Protein AF-Q5XUP2-F1 (afdb_monomer)

Solvent-accessible surface area (backbone atoms only — not comparable to full-atom values): 2568 Å² total; per-residue (Å²): 100,68,67,58,53,51,56,49,40,75,77,42,79,72,72,55,71,68,57,36,46,54,51,10,61,77,55,78,48,50,49,64,56,51,51,50,54,50,49,65,74,71,108

pLDDT: mean 93.92, std 4.83, range [66.5, 96.81]

Secondary structure (DSSP, 8-state):
-HHHHHHHHHH-SS--HHHHHHHHHHTT--HHHHHHHHHHTT-

Mean predicted aligned error: 2.38 Å

Nearest PDB structures (foldseek):
  8pmc-assembly3_E  TM=1.007E+00  e=4.713E-04  Homo sapiens
  5flv-assembly1_A  TM=9.914E-01  e=5.061E-04  Mus musculus
  8r7z-assembly3_K  TM=1.004E+00  e=5.834E-04  Homo sapiens
  8pnc-assembly3_H  TM=1.010E+00  e=6.726E-04  Homo sapiens
  8t11-assembly1_A  TM=9.851E-01  e=5.533E-02  Homo sapiens

Sequence (43 aa):
QLEELENKFKTTRYLSVCERLNLALSLSLTETQVKIWFQNRRA

Organism: NCBI:txid1934733

Structure (mmCIF, N/CA/C/O backbone):
data_AF-Q5XUP2-F1
#
_entry.id   AF-Q5XUP2-F1
#
loop_
_atom_site.group_PDB
_atom_site.id
_atom_site.type_symbol
_atom_site.label_atom_id
_atom_site.label_alt_id
_atom_site.label_comp_id
_atom_site.label_asym_id
_atom_site.label_entity_id
_atom_site.label_seq_id
_atom_site.pdbx_PDB_ins_code
_atom_site.Cartn_x
_atom_site.Cartn_y
_atom_site.Cartn_z
_atom_site.occupancy
_atom_site.B_iso_or_equiv
_atom_site.auth_seq_id
_atom_site.auth_comp_id
_atom_site.auth_asym_id
_atom_site.auth_atom_id
_atom_site.pdbx_PDB_model_num
ATOM 1 N N . GLN A 1 1 ? 2.531 -7.751 9.576 1.00 66.50 1 GLN A N 1
ATOM 2 C CA . GLN A 1 1 ? 2.307 -6.483 8.839 1.00 66.50 1 GLN A CA 1
ATOM 3 C C . GLN A 1 1 ? 3.367 -6.249 7.761 1.00 66.50 1 GLN A C 1
ATOM 5 O O . GLN A 1 1 ? 3.008 -6.240 6.595 1.00 66.50 1 GLN A O 1
ATOM 10 N N . LEU A 1 2 ? 4.658 -6.111 8.101 1.00 84.31 2 LEU A N 1
ATOM 11 C CA . LEU A 1 2 ? 5.730 -5.891 7.108 1.00 84.31 2 LEU A CA 1
ATOM 12 C C . LEU A 1 2 ? 5.901 -7.039 6.099 1.00 84.31 2 LEU A C 1
ATOM 14 O O . LEU A 1 2 ? 6.066 -6.780 4.914 1.00 84.31 2 LEU A O 1
ATOM 18 N N . GLU A 1 3 ? 5.805 -8.289 6.551 1.00 91.81 3 GLU A N 1
ATOM 19 C CA . GLU A 1 3 ? 5.941 -9.460 5.674 1.00 91.81 3 GLU A CA 1
ATOM 20 C C . GLU A 1 3 ? 4.840 -9.529 4.602 1.00 91.81 3 GLU A C 1
ATOM 22 O O . GLU A 1 3 ? 5.119 -9.803 3.441 1.00 91.81 3 GLU A O 1
ATOM 27 N N . GLU A 1 4 ? 3.596 -9.193 4.955 1.00 91.06 4 GLU A N 1
ATOM 28 C CA . GLU A 1 4 ? 2.489 -9.087 3.995 1.00 91.06 4 GLU A CA 1
ATOM 29 C C . GLU A 1 4 ? 2.708 -7.962 2.974 1.00 91.06 4 GLU A C 1
ATOM 31 O O . GLU A 1 4 ? 2.456 -8.161 1.786 1.00 91.06 4 GLU A O 1
ATOM 36 N N . LEU A 1 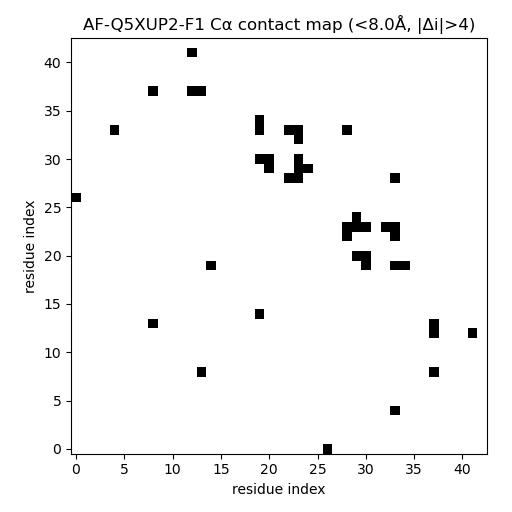5 ? 3.213 -6.798 3.408 1.00 92.19 5 LEU A N 1
ATOM 37 C CA . LEU A 1 5 ? 3.573 -5.706 2.496 1.00 92.19 5 LE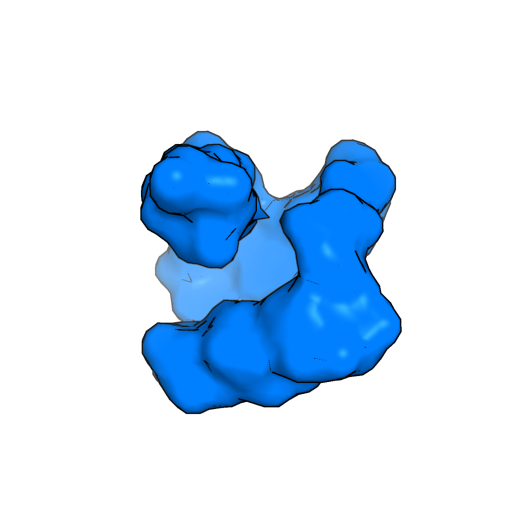U A CA 1
ATOM 38 C C . LEU A 1 5 ? 4.661 -6.152 1.514 1.00 92.19 5 LEU A C 1
ATOM 40 O O . LEU A 1 5 ? 4.537 -5.901 0.316 1.00 92.19 5 LEU A O 1
ATOM 44 N N . GLU A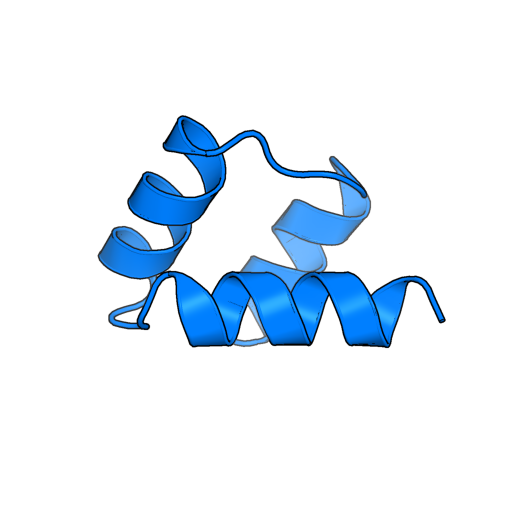 1 6 ? 5.691 -6.857 1.990 1.00 94.62 6 GLU A N 1
ATOM 45 C CA . GLU A 1 6 ? 6.744 -7.403 1.129 1.00 94.62 6 GLU A CA 1
ATOM 46 C C . GLU A 1 6 ? 6.231 -8.487 0.185 1.00 94.62 6 GLU A C 1
ATOM 48 O O . GLU A 1 6 ? 6.559 -8.465 -1.002 1.00 94.62 6 GLU A O 1
ATOM 53 N N . ASN A 1 7 ? 5.391 -9.401 0.664 1.00 94.12 7 ASN A N 1
ATOM 54 C CA . ASN A 1 7 ? 4.799 -10.443 -0.169 1.00 94.12 7 ASN A CA 1
ATOM 55 C C . ASN A 1 7 ? 3.902 -9.839 -1.255 1.00 94.12 7 ASN A C 1
ATOM 57 O O . ASN A 1 7 ? 4.021 -10.208 -2.423 1.00 94.12 7 ASN A O 1
ATOM 61 N N . LYS A 1 8 ? 3.080 -8.837 -0.919 1.00 93.81 8 LYS A N 1
ATOM 62 C CA . LYS A 1 8 ? 2.277 -8.117 -1.914 1.00 93.81 8 LYS A CA 1
ATOM 63 C C . LYS A 1 8 ? 3.156 -7.338 -2.896 1.00 93.81 8 LYS A C 1
ATOM 65 O O . LYS A 1 8 ? 2.849 -7.334 -4.087 1.00 93.81 8 LYS A O 1
ATOM 70 N N . PHE A 1 9 ? 4.252 -6.735 -2.432 1.00 94.00 9 PHE A N 1
ATOM 71 C CA . PHE A 1 9 ? 5.199 -5.998 -3.276 1.00 94.00 9 PHE A CA 1
ATOM 72 C C . PHE A 1 9 ? 5.951 -6.892 -4.271 1.00 94.00 9 PHE A C 1
ATOM 74 O O . PHE A 1 9 ? 6.190 -6.477 -5.407 1.00 94.00 9 PHE A O 1
ATOM 81 N N . LYS A 1 10 ? 6.293 -8.128 -3.877 1.00 94.69 10 LYS A N 1
ATOM 82 C CA . LYS A 1 10 ? 6.891 -9.134 -4.775 1.00 94.69 10 LYS A CA 1
ATOM 83 C C . LYS A 1 10 ? 5.968 -9.460 -5.950 1.00 94.69 10 LYS A C 1
ATOM 85 O O . LYS A 1 10 ? 6.451 -9.608 -7.068 1.00 94.69 10 LYS A O 1
ATOM 90 N N . THR A 1 11 ? 4.660 -9.530 -5.704 1.00 94.12 11 THR A N 1
ATOM 91 C CA . THR A 1 11 ? 3.658 -9.804 -6.744 1.00 94.12 11 THR A CA 1
ATOM 92 C C . THR A 1 11 ? 3.335 -8.565 -7.574 1.00 94.12 11 THR A C 1
ATOM 94 O O . TH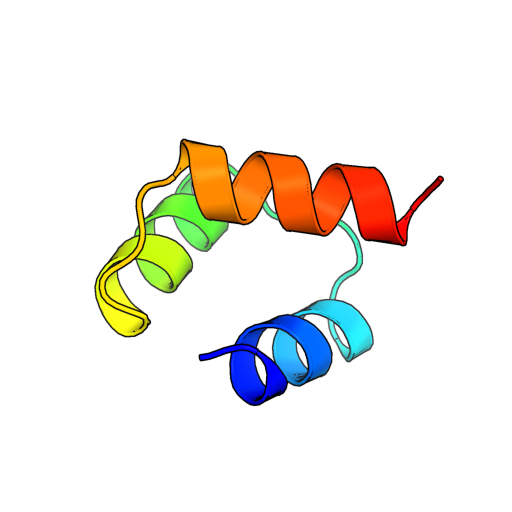R A 1 11 ? 3.175 -8.663 -8.786 1.00 94.12 11 THR A O 1
ATOM 97 N N . THR A 1 12 ? 3.231 -7.392 -6.941 1.00 92.50 12 THR A N 1
ATOM 98 C CA . THR A 1 12 ? 2.903 -6.143 -7.631 1.00 92.50 12 THR A CA 1
ATOM 99 C C . THR A 1 12 ? 3.657 -4.962 -7.025 1.00 92.50 12 THR A C 1
ATOM 101 O O . THR A 1 12 ? 3.530 -4.656 -5.841 1.00 92.50 12 THR A O 1
ATOM 104 N N . ARG A 1 13 ? 4.417 -4.232 -7.849 1.00 92.50 13 ARG A N 1
ATOM 105 C CA . ARG A 1 13 ? 5.189 -3.057 -7.392 1.00 92.50 13 ARG A CA 1
ATOM 106 C C . ARG A 1 13 ? 4.348 -1.781 -7.262 1.00 92.50 13 ARG A C 1
ATOM 108 O O . ARG A 1 13 ? 4.796 -0.810 -6.646 1.00 92.50 13 ARG A O 1
ATOM 115 N N . TYR A 1 14 ? 3.138 -1.768 -7.822 1.00 94.75 14 TYR A N 1
ATOM 116 C CA . TYR A 1 14 ? 2.223 -0.624 -7.823 1.00 94.75 14 TYR A CA 1
ATOM 117 C C . TYR A 1 14 ? 0.814 -1.072 -7.454 1.00 94.75 14 TYR A C 1
ATOM 119 O O . TYR A 1 14 ? 0.254 -1.943 -8.106 1.00 94.75 14 TYR A O 1
ATOM 127 N N . LEU A 1 15 ? 0.238 -0.446 -6.431 1.00 93.56 15 LEU A N 1
ATOM 128 C CA . LEU A 1 15 ? -1.139 -0.701 -6.018 1.00 93.56 15 LEU A CA 1
ATOM 129 C C . LEU A 1 15 ? -2.071 0.363 -6.588 1.00 93.56 15 LEU A C 1
ATOM 131 O O . LEU A 1 15 ? -1.811 1.569 -6.443 1.00 93.56 15 LEU A O 1
ATOM 135 N N . SER A 1 16 ? -3.195 -0.089 -7.140 1.00 95.56 16 SER A N 1
ATOM 136 C CA . SER A 1 16 ? -4.364 0.765 -7.354 1.00 95.56 16 SER A CA 1
ATOM 137 C C . SER A 1 16 ? -4.905 1.303 -6.020 1.00 95.56 16 SER A C 1
ATOM 139 O O . SER A 1 16 ? -4.554 0.818 -4.941 1.00 95.56 16 SER A O 1
ATOM 141 N N . VAL A 1 17 ? -5.766 2.323 -6.070 1.00 94.38 17 VAL A N 1
ATOM 142 C CA . VAL A 1 17 ? -6.387 2.898 -4.859 1.00 94.38 17 VAL A CA 1
ATOM 143 C C . VAL A 1 17 ? -7.179 1.833 -4.093 1.00 94.38 17 VAL A C 1
ATOM 145 O O . VAL A 1 17 ? -7.001 1.690 -2.887 1.00 94.38 17 VAL A O 1
ATOM 148 N N . CYS A 1 18 ? -7.979 1.025 -4.795 1.00 96.06 18 CYS A N 1
ATOM 149 C CA . CYS A 1 18 ? -8.770 -0.047 -4.189 1.00 96.06 18 CYS A CA 1
ATOM 150 C C . CYS A 1 18 ? -7.893 -1.107 -3.508 1.00 96.06 18 CYS A C 1
ATOM 152 O O . CYS A 1 18 ? -8.149 -1.473 -2.364 1.00 96.06 18 CYS A O 1
ATOM 154 N N . GLU A 1 19 ? -6.828 -1.573 -4.169 1.00 95.00 19 GLU A N 1
ATOM 155 C CA . GLU A 1 19 ? -5.915 -2.552 -3.566 1.00 95.00 19 GLU A CA 1
ATOM 156 C C . GLU A 1 19 ? -5.199 -1.996 -2.338 1.00 95.00 19 GLU A C 1
ATOM 158 O O . GLU A 1 19 ? -4.972 -2.722 -1.372 1.00 95.00 19 GLU A O 1
ATOM 163 N N . ARG A 1 20 ? -4.852 -0.708 -2.364 1.00 96.56 20 ARG A N 1
ATOM 164 C CA . ARG A 1 20 ? -4.194 -0.040 -1.245 1.00 96.56 20 ARG A CA 1
ATOM 165 C C . ARG A 1 20 ? -5.111 0.078 -0.034 1.00 96.56 20 ARG A C 1
ATOM 167 O O . ARG A 1 20 ? -4.657 -0.189 1.072 1.00 96.56 20 ARG A O 1
ATOM 174 N N . LEU A 1 21 ? -6.379 0.434 -0.243 1.00 96.50 21 LEU A N 1
ATOM 175 C CA . LEU A 1 21 ? -7.386 0.487 0.819 1.00 96.50 21 LEU A CA 1
ATOM 176 C C . LEU A 1 21 ? -7.627 -0.898 1.424 1.00 96.50 21 LEU A C 1
ATOM 178 O O . LEU A 1 21 ? -7.590 -1.043 2.641 1.00 96.50 21 LEU A O 1
ATOM 182 N N . ASN A 1 22 ? -7.784 -1.925 0.586 1.00 96.00 22 ASN A N 1
ATOM 183 C CA . ASN A 1 22 ? -7.975 -3.298 1.055 1.00 96.00 22 ASN A CA 1
ATOM 184 C C . ASN A 1 22 ? -6.777 -3.798 1.873 1.00 96.00 22 ASN A C 1
ATOM 186 O O . ASN A 1 22 ? -6.964 -4.391 2.930 1.00 96.00 22 ASN A O 1
ATOM 190 N N . LEU A 1 23 ? -5.554 -3.514 1.415 1.00 95.19 23 LEU A N 1
ATOM 191 C CA . LEU A 1 23 ? -4.331 -3.890 2.125 1.00 95.19 23 LEU A CA 1
ATOM 192 C C . LEU A 1 23 ? -4.148 -3.102 3.429 1.00 95.19 23 LEU A C 1
ATOM 194 O O . LEU A 1 23 ? -3.648 -3.629 4.416 1.00 95.19 23 LEU A O 1
ATOM 198 N N . ALA A 1 24 ? -4.556 -1.834 3.449 1.00 96.44 24 ALA A N 1
ATOM 199 C CA . ALA A 1 24 ? -4.545 -1.024 4.658 1.00 96.44 24 ALA A CA 1
ATOM 200 C C . ALA A 1 24 ? -5.509 -1.604 5.707 1.00 96.44 24 ALA A C 1
ATOM 202 O O . ALA A 1 24 ? -5.114 -1.805 6.853 1.00 96.44 24 ALA A O 1
ATOM 203 N N . LEU A 1 25 ? -6.728 -1.966 5.294 1.00 96.31 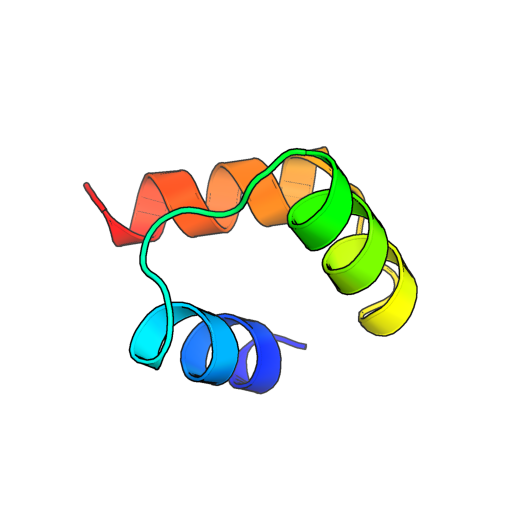25 LEU A N 1
ATOM 204 C CA . LEU A 1 25 ? -7.720 -2.603 6.161 1.00 96.31 25 LEU A CA 1
ATOM 205 C C . LEU A 1 25 ? -7.253 -3.972 6.675 1.00 96.31 25 LEU A C 1
ATOM 207 O O . LEU A 1 25 ? -7.358 -4.222 7.872 1.00 96.31 25 LEU A O 1
ATOM 211 N N . SER A 1 26 ? -6.702 -4.835 5.810 1.00 95.31 26 SER A N 1
ATOM 212 C CA . SER A 1 26 ? -6.240 -6.175 6.216 1.00 95.31 26 SER A CA 1
ATOM 213 C C . SER A 1 26 ? -5.076 -6.123 7.203 1.00 95.31 26 SER A C 1
ATOM 215 O O . SER A 1 26 ? -4.938 -7.003 8.051 1.00 95.31 26 SER A O 1
ATOM 217 N N . LEU A 1 27 ? -4.250 -5.080 7.113 1.00 94.94 27 LEU A N 1
ATOM 218 C CA . LEU A 1 27 ? -3.087 -4.892 7.968 1.00 94.94 27 LEU A CA 1
ATOM 219 C C . LEU A 1 27 ? -3.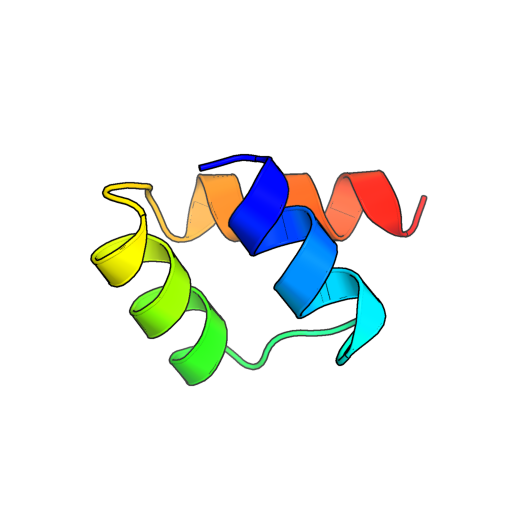335 -3.964 9.152 1.00 94.94 27 LEU A C 1
ATOM 221 O O . LEU A 1 27 ? -2.390 -3.726 9.900 1.00 94.94 27 LEU A O 1
ATOM 225 N N . SER A 1 28 ? -4.546 -3.440 9.343 1.00 95.94 28 SER A N 1
ATOM 226 C CA . SER A 1 28 ? -4.830 -2.402 10.347 1.00 95.94 28 SER A CA 1
ATOM 227 C C . SER A 1 28 ? -3.869 -1.205 10.240 1.00 95.94 28 SER A C 1
ATOM 229 O O . SER A 1 28 ? -3.362 -0.695 11.240 1.00 95.94 28 SER A O 1
ATOM 231 N N . LEU A 1 29 ? -3.583 -0.785 9.007 1.00 95.19 29 LE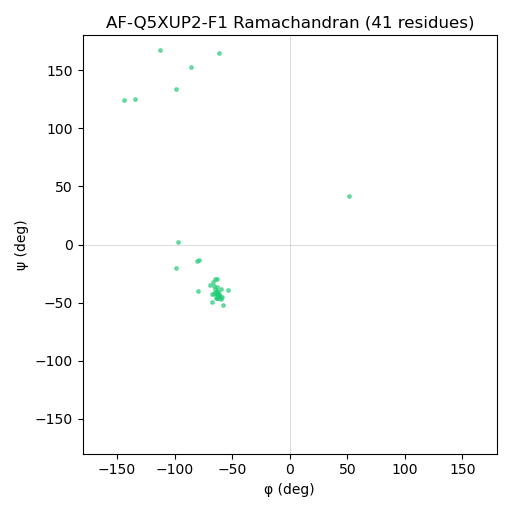U A N 1
ATOM 232 C CA . LEU A 1 29 ? -2.790 0.392 8.659 1.00 95.19 29 LEU A CA 1
ATOM 233 C C . LEU A 1 29 ? -3.680 1.444 7.991 1.00 95.19 29 LEU A C 1
ATOM 235 O O . LEU A 1 29 ? -4.801 1.180 7.564 1.00 95.19 29 LEU A O 1
ATOM 239 N N . THR A 1 30 ? -3.156 2.654 7.850 1.00 96.62 30 THR A N 1
ATOM 240 C CA . THR A 1 30 ? -3.774 3.697 7.027 1.00 96.62 30 THR A CA 1
ATOM 241 C C . THR A 1 30 ? -3.350 3.562 5.568 1.00 96.62 30 THR A C 1
ATOM 243 O O . THR A 1 30 ? -2.237 3.123 5.258 1.00 96.62 30 THR A O 1
ATOM 246 N N . GLU A 1 31 ? -4.207 4.019 4.654 1.00 96.06 31 GLU A N 1
ATOM 247 C CA . GLU A 1 31 ? -3.889 4.068 3.223 1.00 96.06 31 GLU A CA 1
ATOM 248 C C . GLU A 1 31 ? -2.566 4.816 2.961 1.00 96.06 31 GLU A C 1
ATOM 250 O O . GLU A 1 31 ? -1.737 4.390 2.152 1.00 96.06 31 GLU A O 1
ATOM 255 N N . THR A 1 32 ? -2.332 5.901 3.704 1.00 96.56 32 THR A N 1
ATOM 256 C CA . THR A 1 32 ? -1.116 6.715 3.631 1.00 96.56 32 THR A CA 1
ATOM 257 C C . THR A 1 32 ? 0.133 5.932 4.034 1.00 96.56 32 THR A C 1
ATOM 259 O O . THR A 1 32 ? 1.146 6.025 3.342 1.00 96.56 32 THR A O 1
ATOM 262 N N . GLN A 1 33 ? 0.081 5.124 5.098 1.00 96.69 33 GLN A N 1
ATOM 263 C CA . GLN A 1 33 ? 1.214 4.280 5.505 1.00 96.69 33 GLN A CA 1
ATOM 264 C C . GLN A 1 33 ? 1.569 3.260 4.420 1.00 96.69 33 GLN A C 1
ATOM 266 O O . GLN A 1 33 ? 2.742 3.120 4.070 1.00 96.69 33 GLN A O 1
ATOM 271 N N . VAL A 1 34 ? 0.563 2.608 3.827 1.00 96.06 34 VAL A N 1
ATOM 272 C CA . VAL A 1 34 ? 0.776 1.675 2.709 1.00 96.06 34 VAL A CA 1
ATOM 273 C C . VAL A 1 34 ? 1.350 2.413 1.495 1.00 96.06 34 VAL A C 1
ATOM 275 O O . VAL A 1 34 ? 2.301 1.939 0.874 1.00 96.06 34 VAL A O 1
ATOM 278 N N . LYS A 1 35 ? 0.834 3.607 1.177 1.00 95.75 35 LYS A N 1
ATOM 279 C CA . LYS A 1 35 ? 1.338 4.447 0.079 1.00 95.75 35 LYS A CA 1
ATOM 280 C C . LYS A 1 35 ? 2.819 4.787 0.257 1.00 95.75 35 LYS A C 1
ATOM 282 O O . LYS A 1 35 ? 3.591 4.571 -0.677 1.00 95.75 35 LYS A O 1
ATOM 287 N N . ILE A 1 36 ? 3.202 5.307 1.425 1.00 96.81 36 ILE A N 1
ATOM 288 C CA . ILE A 1 36 ? 4.581 5.716 1.731 1.00 96.81 36 ILE A CA 1
ATOM 289 C C . ILE A 1 36 ? 5.511 4.508 1.678 1.00 96.81 36 ILE A C 1
ATOM 291 O O . ILE A 1 36 ? 6.565 4.578 1.054 1.00 96.81 36 ILE A O 1
ATOM 295 N N . TRP A 1 37 ? 5.106 3.379 2.260 1.00 96.38 37 TRP A N 1
ATOM 296 C CA . TRP A 1 37 ? 5.916 2.164 2.235 1.00 96.38 37 TRP A CA 1
ATOM 297 C C . TRP A 1 37 ? 6.193 1.697 0.796 1.00 96.38 37 TRP A C 1
ATOM 299 O O . TRP A 1 37 ? 7.343 1.458 0.429 1.00 96.38 37 TRP A O 1
ATOM 309 N N . PHE A 1 38 ? 5.162 1.663 -0.057 1.00 96.81 38 PHE A N 1
ATOM 310 C CA . PHE A 1 38 ? 5.310 1.301 -1.472 1.00 96.81 38 PHE A CA 1
ATOM 311 C C . PHE A 1 38 ? 6.125 2.332 -2.268 1.00 96.81 38 PHE A C 1
ATOM 313 O O . PHE A 1 38 ? 6.799 1.960 -3.224 1.00 96.81 38 PHE A O 1
ATOM 320 N N . GLN A 1 39 ? 6.063 3.620 -1.915 1.00 95.69 39 GLN A N 1
ATOM 321 C CA . GLN A 1 39 ? 6.917 4.653 -2.512 1.00 95.69 39 GLN A CA 1
ATOM 322 C C . GLN A 1 39 ? 8.386 4.455 -2.124 1.00 95.69 39 GLN A C 1
ATOM 324 O O . GLN A 1 39 ? 9.226 4.377 -3.016 1.00 95.69 39 GLN A O 1
ATOM 329 N N . ASN A 1 40 ? 8.674 4.271 -0.835 1.00 94.75 40 ASN A N 1
ATOM 330 C CA . ASN A 1 40 ? 10.029 4.060 -0.322 1.00 94.75 40 ASN A CA 1
ATOM 331 C C . ASN A 1 40 ? 10.677 2.777 -0.855 1.00 94.75 40 ASN A C 1
ATOM 333 O O . ASN A 1 40 ? 11.889 2.732 -0.994 1.00 94.75 40 ASN A O 1
ATOM 337 N N . ARG A 1 41 ? 9.897 1.732 -1.163 1.00 94.75 41 ARG A N 1
ATOM 338 C CA . ARG A 1 41 ? 10.432 0.493 -1.755 1.00 94.75 41 ARG A CA 1
ATOM 339 C C . ARG A 1 41 ? 10.731 0.559 -3.250 1.00 94.75 41 ARG A C 1
ATOM 341 O O . ARG A 1 41 ? 11.355 -0.365 -3.764 1.00 94.75 41 ARG A O 1
ATOM 348 N N . ARG A 1 42 ? 10.261 1.590 -3.954 1.00 93.25 42 ARG A N 1
ATOM 349 C CA . ARG A 1 42 ? 10.581 1.810 -5.374 1.00 93.25 42 ARG A CA 1
ATOM 350 C C . ARG A 1 42 ? 11.696 2.831 -5.595 1.00 93.25 42 ARG A C 1
ATOM 352 O O . ARG A 1 42 ? 12.215 2.864 -6.706 1.00 93.25 42 ARG A O 1
ATOM 359 N N . ALA A 1 43 ? 11.959 3.680 -4.602 1.00 88.62 43 ALA A N 1
ATOM 360 C CA . ALA A 1 43 ? 13.126 4.556 -4.578 1.00 88.6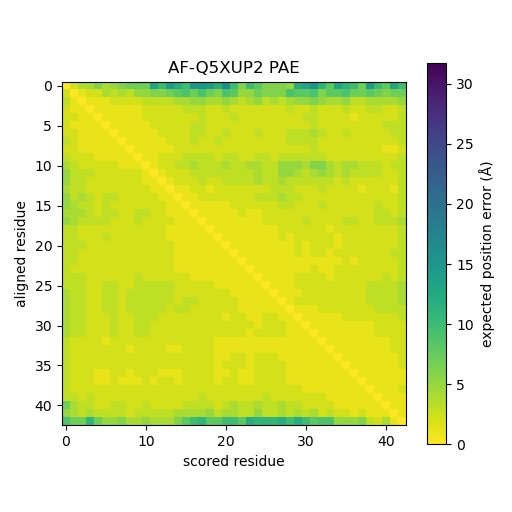2 43 ALA A CA 1
ATOM 361 C C . ALA A 1 43 ? 14.399 3.712 -4.451 1.00 88.62 43 ALA A C 1
ATOM 363 O O . ALA A 1 43 ? 15.382 4.063 -5.134 1.00 88.62 43 ALA A O 1
#

Foldseek 3Di:
DVVVLVVVCVVPLDDDQVRLCVVCVVVVHDSVVSVVVSVVVVD

Radius of gyration: 9.02 Å; Cα contacts (8 Å, |Δi|>4): 22; chains: 1; bounding box: 22×17×18 Å

InterPro domains:
  IPR000047 Helix-turn-helix motif [PR00031] (19-28)
  IPR000047 Helix-turn-helix motif [PR00031] (28-43)
  IPR001356 Homeodomain [PF00046] (1-43)
  IPR001356 Homeodom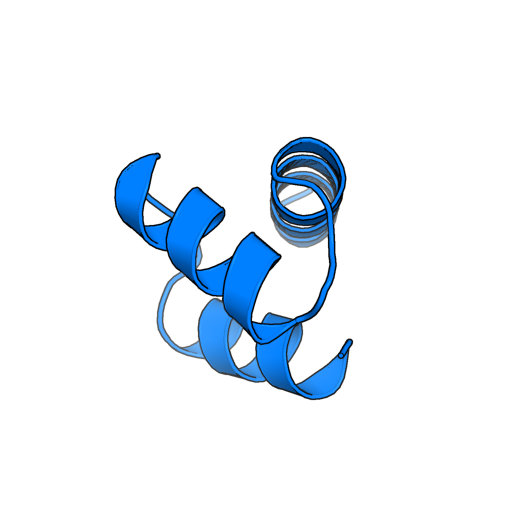ain [PS50071] (1-43)
  IPR001356 Homeodomain [SM00389] (1-43)
  IPR001356 Homeodomain [cd00086] (1-43)
  IPR009057 Homedomain-like superfamily [SSF46689] (1-43)
  IPR020479 Homeodomain, metazoa [PR00024] (12-23)
  IPR020479 Homeodomain, metazoa [PR00024] (27-37)
  IPR020479 Homeodomain, metazoa [PR00024] (37-43)
  IPR050394 Homeobox NK-like transcription regulators [PTHR24340] (1-42)